Protein AF-A0A966TLN5-F1 (afdb_monomer_lite)

Radius of gyration: 24.32 Å; chains: 1; bounding box: 53×24×74 Å

Structure (mmCIF, N/CA/C/O backbone):
data_AF-A0A966TLN5-F1
#
_entry.id   AF-A0A966TLN5-F1
#
loop_
_atom_site.group_PDB
_atom_site.id
_atom_site.type_symbol
_atom_site.label_atom_id
_atom_site.label_alt_id
_atom_site.label_comp_id
_atom_site.label_asym_id
_atom_site.label_entity_id
_atom_site.label_seq_id
_atom_site.pdbx_PDB_ins_code
_atom_site.Cartn_x
_atom_site.Cartn_y
_atom_site.Cartn_z
_atom_site.occupancy
_atom_site.B_iso_or_equiv
_atom_site.auth_seq_id
_atom_site.auth_comp_id
_atom_site.auth_asym_id
_atom_site.auth_atom_id
_atom_site.pdbx_PDB_model_num
ATOM 1 N N . MET A 1 1 ? -10.024 16.281 -17.168 1.00 44.22 1 MET A N 1
ATOM 2 C CA . MET A 1 1 ? -9.583 14.918 -17.549 1.00 44.22 1 MET A CA 1
ATOM 3 C C . MET A 1 1 ? -8.764 14.186 -16.470 1.00 44.22 1 MET A C 1
ATOM 5 O O . MET A 1 1 ? -8.599 12.984 -16.600 1.00 44.22 1 MET A O 1
ATOM 9 N N . ALA A 1 2 ? -8.292 14.829 -15.387 1.00 50.03 2 ALA A N 1
ATOM 10 C CA . ALA A 1 2 ? -7.524 14.151 -14.321 1.00 50.03 2 ALA A CA 1
ATOM 11 C C . ALA A 1 2 ? -8.372 13.309 -13.334 1.00 50.03 2 ALA A C 1
ATOM 13 O O . ALA A 1 2 ? -7.837 12.480 -12.605 1.00 50.03 2 ALA A O 1
ATOM 14 N N . THR A 1 3 ? -9.693 13.498 -13.313 1.00 54.44 3 THR A N 1
ATOM 15 C CA . THR A 1 3 ? -10.602 12.906 -12.318 1.00 54.44 3 THR A CA 1
ATOM 16 C C . THR A 1 3 ? -10.896 11.421 -12.545 1.00 54.44 3 THR A C 1
ATOM 18 O O . THR A 1 3 ? -11.010 10.681 -11.574 1.00 54.44 3 THR A O 1
ATOM 21 N N . GLN A 1 4 ? -10.961 10.950 -13.796 1.00 59.66 4 GLN A N 1
ATOM 22 C CA . GLN A 1 4 ? -11.342 9.555 -14.077 1.00 59.66 4 GLN A CA 1
ATOM 23 C C . GLN A 1 4 ? -10.265 8.532 -13.698 1.00 59.66 4 GLN A C 1
ATOM 25 O O . GLN A 1 4 ? -10.582 7.481 -13.152 1.00 59.66 4 GLN A O 1
ATOM 30 N N . HIS A 1 5 ? -8.983 8.848 -13.916 1.00 60.31 5 HIS A N 1
ATOM 31 C CA . HIS A 1 5 ? -7.890 7.972 -13.469 1.00 60.31 5 HIS A CA 1
ATOM 32 C C . HIS A 1 5 ? -7.831 7.865 -11.941 1.00 60.31 5 HIS A C 1
ATOM 34 O O . HIS A 1 5 ? -7.452 6.826 -11.409 1.00 60.31 5 HIS A O 1
ATOM 40 N N . SER A 1 6 ? -8.217 8.927 -11.228 1.00 76.94 6 SER A N 1
ATOM 41 C CA . SER A 1 6 ? -8.278 8.900 -9.768 1.00 76.94 6 SER A CA 1
ATOM 42 C C . SER A 1 6 ? -9.395 7.981 -9.269 1.00 76.94 6 SER A C 1
ATOM 44 O O . SER A 1 6 ? -9.172 7.211 -8.341 1.00 76.94 6 SER A O 1
ATOM 46 N N . GLU A 1 7 ? -10.569 8.031 -9.902 1.00 89.44 7 GLU A N 1
ATOM 47 C CA . GLU A 1 7 ? -11.748 7.253 -9.504 1.00 89.44 7 GLU A CA 1
ATOM 48 C C . GLU A 1 7 ? -11.559 5.749 -9.741 1.00 89.44 7 GLU A C 1
ATOM 50 O O . GLU A 1 7 ? -11.749 4.962 -8.815 1.00 89.44 7 GLU A O 1
ATOM 55 N N . LEU A 1 8 ? -11.041 5.352 -10.910 1.00 91.00 8 LEU A N 1
ATOM 56 C CA . LEU A 1 8 ? -10.764 3.943 -11.209 1.00 91.00 8 LEU A CA 1
ATOM 57 C C . LEU A 1 8 ? -9.756 3.325 -10.229 1.00 91.00 8 LEU A C 1
ATOM 59 O O . LEU A 1 8 ? -9.955 2.207 -9.760 1.00 91.00 8 LEU A O 1
ATOM 63 N N . ILE A 1 9 ? -8.698 4.057 -9.863 1.00 92.12 9 ILE A N 1
ATOM 64 C CA . ILE A 1 9 ? -7.714 3.568 -8.887 1.00 92.12 9 ILE A CA 1
ATOM 65 C C . ILE A 1 9 ? -8.364 3.395 -7.513 1.00 92.12 9 ILE A C 1
ATOM 67 O O . ILE A 1 9 ? -8.114 2.399 -6.845 1.00 92.12 9 ILE A O 1
ATOM 71 N N . HIS A 1 10 ? -9.225 4.323 -7.091 1.00 92.88 10 HIS A N 1
ATOM 72 C CA . HIS A 1 10 ? -9.938 4.186 -5.818 1.00 92.88 10 HIS A CA 1
ATOM 73 C C . HIS A 1 10 ? -10.896 2.986 -5.830 1.00 92.88 10 HIS A C 1
ATOM 75 O O . HIS A 1 10 ? -10.944 2.244 -4.850 1.00 92.88 10 HIS A O 1
ATOM 81 N N . ALA A 1 11 ? -11.586 2.736 -6.947 1.00 94.06 11 ALA A N 1
ATOM 82 C CA . ALA A 1 11 ? -12.429 1.555 -7.120 1.00 94.06 11 ALA A CA 1
ATOM 83 C C . ALA A 1 11 ? -11.621 0.245 -7.060 1.00 94.06 11 ALA A C 1
ATOM 85 O O . ALA A 1 11 ? -12.070 -0.731 -6.456 1.00 94.06 11 ALA A O 1
ATOM 86 N N . MET A 1 12 ? -10.410 0.223 -7.629 1.00 93.94 12 MET A N 1
ATOM 87 C CA . MET A 1 12 ? -9.506 -0.928 -7.525 1.00 93.94 12 MET A CA 1
ATOM 88 C C . MET A 1 12 ? -9.075 -1.186 -6.081 1.00 93.94 12 MET A C 1
ATOM 90 O O . MET A 1 12 ? -9.152 -2.325 -5.632 1.00 93.94 12 MET A O 1
ATOM 94 N N . VAL A 1 13 ? -8.680 -0.147 -5.336 1.00 95.31 13 VAL A N 1
ATOM 95 C CA . VAL A 1 13 ? -8.320 -0.301 -3.915 1.00 95.31 13 VAL A CA 1
ATOM 96 C C . VAL A 1 13 ? -9.502 -0.817 -3.101 1.00 95.31 13 VAL A C 1
ATOM 98 O O . VAL A 1 13 ? -9.339 -1.705 -2.268 1.00 95.31 13 VAL A O 1
ATOM 101 N N . LEU A 1 14 ? -10.702 -0.288 -3.352 1.00 94.50 14 LEU A N 1
ATOM 102 C CA . LEU A 1 14 ? -11.905 -0.748 -2.667 1.00 94.50 14 LEU A CA 1
ATOM 103 C C . LEU A 1 14 ? -12.156 -2.240 -2.923 1.00 94.50 14 LEU A C 1
ATOM 105 O O . LEU A 1 14 ? -12.482 -2.970 -1.989 1.00 94.50 14 LEU A O 1
ATOM 109 N N . ARG A 1 15 ? -11.952 -2.699 -4.162 1.00 95.31 15 ARG A N 1
ATOM 110 C CA . ARG A 1 15 ? -12.051 -4.117 -4.514 1.00 95.31 15 ARG A CA 1
ATOM 111 C C . ARG A 1 15 ? -10.978 -4.964 -3.822 1.00 95.31 15 ARG A C 1
ATOM 113 O O . ARG A 1 15 ? -11.341 -5.978 -3.239 1.00 95.31 15 ARG A O 1
ATOM 120 N N . GLU A 1 16 ? -9.709 -4.535 -3.814 1.00 94.81 16 GLU A N 1
ATOM 121 C CA . GLU A 1 16 ? -8.626 -5.228 -3.084 1.00 94.81 16 GLU A CA 1
ATOM 122 C C . GLU A 1 16 ? -9.034 -5.457 -1.616 1.00 94.81 16 GLU A C 1
ATOM 124 O O . GLU A 1 16 ? -8.948 -6.571 -1.100 1.00 94.81 16 GLU A O 1
ATOM 129 N N . MET A 1 17 ? -9.565 -4.420 -0.959 1.00 93.50 17 MET A N 1
ATOM 130 C CA . MET A 1 17 ? -10.019 -4.510 0.431 1.00 93.50 17 MET A CA 1
ATOM 131 C C . MET A 1 17 ? -11.204 -5.467 0.616 1.00 93.50 17 MET A C 1
ATOM 133 O O . MET A 1 17 ? -11.249 -6.184 1.614 1.00 93.50 17 MET A O 1
ATOM 137 N N . GLN A 1 18 ? -12.161 -5.486 -0.317 1.00 93.56 18 GLN A N 1
ATOM 138 C CA . GLN A 1 18 ? -13.315 -6.397 -0.285 1.00 93.56 18 GLN A CA 1
ATOM 139 C C . GLN A 1 18 ? -12.908 -7.861 -0.486 1.00 93.56 18 GLN A C 1
ATOM 141 O O . GLN A 1 18 ? -13.500 -8.750 0.119 1.00 93.56 18 GLN A O 1
ATOM 146 N N . GLU A 1 19 ? -11.877 -8.105 -1.293 1.00 95.69 19 GLU A N 1
ATOM 147 C CA . GLU A 1 19 ? -11.274 -9.425 -1.508 1.00 95.69 19 GLU A CA 1
ATOM 148 C C . GLU A 1 19 ? -10.374 -9.862 -0.333 1.00 95.69 19 GLU A C 1
ATOM 150 O O . GLU A 1 19 ? -9.866 -10.981 -0.321 1.00 95.69 19 GLU A O 1
ATOM 155 N N . GLY A 1 20 ? -10.186 -9.002 0.677 1.00 93.31 20 GLY A N 1
ATOM 156 C CA . GLY A 1 20 ? -9.344 -9.273 1.844 1.00 93.31 20 GLY A CA 1
ATOM 157 C C . GLY A 1 20 ? -7.849 -9.059 1.595 1.00 93.31 20 GLY A C 1
ATOM 158 O O . GLY A 1 20 ? -7.026 -9.437 2.428 1.00 93.31 20 GLY A O 1
ATOM 159 N N . VAL A 1 21 ? -7.481 -8.439 0.472 1.00 94.12 21 VAL A N 1
ATOM 160 C CA . VAL A 1 21 ? -6.096 -8.120 0.124 1.00 94.12 21 VAL A CA 1
ATOM 161 C C . VAL A 1 21 ? -5.734 -6.762 0.716 1.00 94.12 21 VAL A C 1
ATOM 163 O O . VAL A 1 21 ? -6.175 -5.707 0.258 1.00 94.12 21 VAL A O 1
ATOM 166 N N . ILE A 1 22 ? -4.898 -6.779 1.752 1.00 94.19 22 ILE A N 1
ATOM 167 C CA . ILE A 1 22 ? -4.436 -5.575 2.444 1.00 94.19 22 ILE A CA 1
ATOM 168 C C . ILE A 1 22 ? -2.909 -5.580 2.497 1.00 94.19 22 ILE A C 1
ATOM 170 O O . ILE A 1 22 ? -2.281 -6.606 2.738 1.00 94.19 22 ILE A O 1
ATOM 174 N N . ARG A 1 23 ? -2.291 -4.417 2.261 1.00 95.12 23 ARG A N 1
ATOM 175 C CA . ARG A 1 23 ? -0.852 -4.234 2.479 1.00 95.12 23 ARG A CA 1
ATOM 176 C C . ARG A 1 23 ? -0.596 -3.825 3.924 1.00 95.12 23 ARG A C 1
ATOM 178 O O . ARG A 1 23 ? -0.755 -2.651 4.258 1.00 95.12 23 ARG A O 1
ATOM 185 N N . ASP A 1 24 ? -0.132 -4.770 4.735 1.00 95.31 24 ASP A N 1
ATOM 186 C CA . ASP A 1 24 ? 0.060 -4.610 6.185 1.00 95.31 24 ASP A CA 1
ATOM 187 C C . ASP A 1 24 ? 0.843 -3.353 6.579 1.00 95.31 24 ASP A C 1
ATOM 189 O O . ASP A 1 24 ? 0.435 -2.638 7.489 1.00 95.31 24 ASP A O 1
ATOM 193 N N . GLY A 1 25 ? 1.926 -3.023 5.867 1.00 96.12 25 GLY A N 1
ATOM 194 C CA . GLY A 1 25 ? 2.720 -1.823 6.162 1.00 96.12 25 GLY A CA 1
ATOM 195 C C . GLY A 1 25 ? 1.941 -0.514 5.975 1.00 96.12 25 GLY A C 1
ATOM 196 O O . GLY A 1 25 ? 1.975 0.362 6.837 1.00 96.12 25 GLY A O 1
ATOM 197 N N . LEU A 1 26 ? 1.184 -0.396 4.877 1.00 96.00 26 LEU A N 1
ATOM 198 C CA . LEU A 1 26 ? 0.329 0.770 4.618 1.00 96.00 26 LEU A CA 1
ATOM 199 C C . LEU A 1 26 ? -0.872 0.807 5.566 1.00 96.00 26 LEU A C 1
ATOM 201 O O . LEU A 1 26 ? -1.314 1.881 5.970 1.00 96.00 26 LEU A O 1
ATOM 205 N N . TRP A 1 27 ? -1.392 -0.362 5.931 1.00 96.56 27 TRP A N 1
ATOM 206 C CA . TRP A 1 27 ? -2.489 -0.485 6.879 1.00 96.56 27 TRP A CA 1
ATOM 207 C C . TRP A 1 27 ? -2.079 -0.066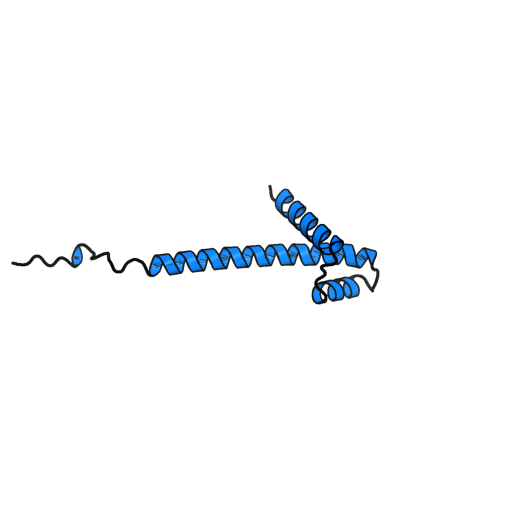 8.292 1.00 96.56 27 TRP A C 1
ATOM 209 O O . TRP A 1 27 ? -2.780 0.718 8.926 1.00 96.56 27 TRP A O 1
ATOM 219 N N . ALA A 1 28 ? -0.910 -0.503 8.758 1.00 97.00 28 ALA A N 1
ATOM 220 C CA . ALA A 1 28 ? -0.345 -0.078 10.033 1.00 97.00 28 ALA A CA 1
ATOM 221 C C . ALA A 1 28 ? -0.115 1.439 10.068 1.00 97.00 28 ALA A C 1
ATOM 223 O O . ALA A 1 28 ? -0.499 2.094 11.035 1.00 97.00 28 ALA A O 1
ATOM 224 N N . GLN A 1 29 ? 0.432 2.017 8.993 1.00 96.69 29 GLN A N 1
ATOM 225 C CA . GLN A 1 29 ? 0.585 3.469 8.874 1.00 96.69 29 GLN A CA 1
ATOM 226 C C . GLN A 1 29 ? -0.767 4.191 8.981 1.00 96.69 29 GLN A C 1
ATOM 228 O O . GLN A 1 29 ? -0.891 5.159 9.733 1.00 96.69 29 GLN A O 1
ATOM 233 N N . ALA A 1 30 ? -1.789 3.695 8.279 1.00 97.12 30 ALA A N 1
ATOM 234 C CA . ALA A 1 30 ? -3.131 4.262 8.331 1.00 97.12 30 ALA A CA 1
ATOM 235 C C . ALA A 1 30 ? -3.763 4.158 9.728 1.00 97.12 30 ALA A C 1
ATOM 237 O O . ALA A 1 30 ? -4.408 5.104 10.172 1.00 97.12 30 ALA A O 1
ATOM 238 N N . LEU A 1 31 ? -3.555 3.048 10.442 1.00 97.44 31 LEU A N 1
ATOM 239 C CA . LEU A 1 31 ? -4.025 2.870 11.819 1.00 97.44 31 LEU A CA 1
ATOM 240 C C . LEU A 1 31 ? -3.361 3.849 12.790 1.00 97.44 31 LEU A C 1
ATOM 242 O O . LEU A 1 31 ? -4.050 4.424 13.631 1.00 97.44 31 LEU A O 1
ATOM 246 N N . VAL A 1 32 ? -2.049 4.066 12.669 1.00 97.44 32 VAL A N 1
ATOM 247 C CA . VAL A 1 32 ? -1.319 5.032 13.505 1.00 97.44 32 VAL A CA 1
ATOM 248 C C . VAL A 1 32 ? -1.830 6.454 13.257 1.00 97.44 32 VAL A C 1
ATOM 250 O O . VAL A 1 32 ? -2.150 7.161 14.210 1.00 97.44 32 VAL A O 1
ATOM 253 N N . GLU A 1 33 ? -1.989 6.853 11.991 1.00 96.44 33 GLU A N 1
ATOM 254 C CA . GLU A 1 33 ? -2.526 8.171 11.603 1.00 96.44 33 GLU A CA 1
ATOM 255 C C . GLU A 1 33 ? -3.993 8.353 12.041 1.00 96.44 33 GLU A C 1
ATOM 257 O O . GLU A 1 33 ? -4.432 9.453 12.384 1.00 96.44 33 GLU A O 1
ATOM 262 N N . ALA A 1 34 ? -4.752 7.259 12.087 1.00 96.69 34 ALA A N 1
ATOM 263 C CA . ALA A 1 34 ? -6.130 7.233 12.554 1.00 96.69 34 ALA A CA 1
ATOM 264 C C . ALA A 1 34 ? -6.280 7.089 14.073 1.00 96.69 34 ALA A C 1
ATOM 266 O O . ALA A 1 34 ? -7.410 6.974 14.546 1.00 96.69 34 ALA A O 1
ATOM 267 N N . THR A 1 35 ? -5.193 7.059 14.852 1.00 96.06 35 THR A N 1
ATOM 268 C CA . THR A 1 35 ? -5.245 6.787 16.302 1.00 96.06 35 THR A CA 1
ATOM 269 C C . THR A 1 35 ? -6.038 5.512 16.634 1.00 96.06 35 THR A C 1
ATOM 271 O O . THR A 1 35 ? -6.812 5.478 17.584 1.00 96.06 35 THR A O 1
ATOM 274 N N . TYR A 1 36 ? -5.861 4.465 15.821 1.00 92.44 36 TYR A N 1
ATOM 275 C CA . TYR A 1 36 ? -6.566 3.177 15.890 1.00 92.44 36 TYR A CA 1
ATOM 276 C C . TYR A 1 36 ? -8.087 3.215 15.643 1.00 92.44 36 TYR A C 1
ATOM 278 O O . TYR A 1 36 ? -8.756 2.191 15.798 1.00 92.44 36 TYR A O 1
ATOM 286 N N . ASP A 1 37 ? -8.641 4.337 15.178 1.00 96.94 37 ASP A N 1
ATOM 287 C CA . ASP A 1 37 ? -10.004 4.382 14.645 1.00 96.94 37 ASP A CA 1
ATOM 288 C C . ASP A 1 37 ? -10.056 3.655 13.292 1.00 96.94 37 ASP A C 1
ATOM 290 O O . ASP A 1 37 ? -9.455 4.083 12.305 1.00 96.94 37 ASP A O 1
ATOM 294 N N . LYS A 1 38 ? -10.788 2.538 13.235 1.00 92.75 38 LYS A N 1
ATOM 295 C CA . LYS A 1 38 ? -10.856 1.679 12.045 1.00 92.75 38 LYS A CA 1
ATOM 296 C C . LYS A 1 38 ? -11.545 2.343 10.856 1.00 92.75 38 LYS A C 1
ATOM 298 O O . LYS A 1 38 ? -11.135 2.092 9.726 1.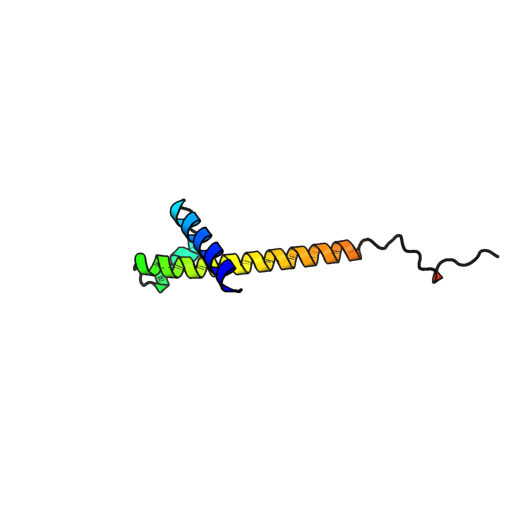00 92.75 38 LYS A O 1
ATOM 303 N N . GLU A 1 39 ? -12.576 3.155 11.073 1.00 94.81 39 GLU A N 1
ATOM 304 C CA . GLU A 1 39 ? -13.303 3.799 9.971 1.00 94.81 39 GLU A CA 1
ATOM 305 C C . GLU A 1 39 ? -12.450 4.906 9.353 1.00 94.81 39 GLU A C 1
ATOM 307 O O . GLU A 1 39 ? -12.280 4.979 8.132 1.00 94.81 39 GLU A O 1
ATOM 312 N N . LYS A 1 40 ? -11.792 5.695 10.204 1.00 96.31 40 LYS A N 1
ATOM 313 C CA . LYS A 1 40 ? -10.833 6.705 9.756 1.00 96.31 40 LYS A CA 1
ATOM 314 C C . LYS A 1 40 ? -9.603 6.073 9.090 1.00 96.31 40 LYS A C 1
ATOM 316 O O . LYS A 1 40 ? -9.146 6.566 8.057 1.00 96.31 40 LYS A O 1
ATOM 321 N N . ALA A 1 41 ? -9.110 4.950 9.618 1.00 96.38 41 ALA A N 1
ATOM 322 C CA . ALA A 1 41 ? -7.991 4.208 9.037 1.00 96.38 41 ALA A CA 1
ATOM 323 C C . ALA A 1 41 ? -8.310 3.687 7.633 1.00 96.38 41 ALA A C 1
ATOM 325 O O . ALA A 1 41 ? -7.457 3.777 6.756 1.00 96.38 41 ALA A O 1
ATOM 326 N N . LYS A 1 42 ? -9.535 3.207 7.373 1.00 95.00 42 LYS A N 1
ATOM 327 C CA . LYS A 1 42 ? -9.956 2.798 6.019 1.00 95.00 42 LYS A CA 1
ATOM 328 C C . LYS A 1 42 ? -9.840 3.950 5.023 1.00 95.00 42 LYS A C 1
ATOM 330 O O . LYS A 1 42 ? -9.248 3.772 3.962 1.00 95.00 42 LYS A O 1
ATOM 335 N N . ALA A 1 43 ? -10.351 5.131 5.372 1.00 94.88 43 ALA A N 1
ATOM 336 C CA . ALA A 1 43 ? -10.282 6.301 4.496 1.00 94.88 43 ALA A CA 1
ATOM 337 C C . ALA A 1 43 ? -8.826 6.712 4.200 1.00 94.88 43 ALA A C 1
ATOM 339 O O . ALA A 1 43 ? -8.463 6.964 3.048 1.00 94.88 43 ALA A O 1
ATOM 340 N N . ILE A 1 44 ? -7.974 6.723 5.230 1.00 95.75 44 ILE A N 1
ATOM 341 C CA . ILE A 1 44 ? -6.544 7.035 5.094 1.00 95.75 44 ILE A CA 1
ATOM 342 C C . ILE A 1 44 ? -5.829 5.972 4.251 1.00 95.75 44 ILE A C 1
ATOM 344 O O . ILE A 1 44 ? -5.074 6.315 3.341 1.00 95.75 44 ILE A O 1
ATOM 348 N N . TYR A 1 45 ? -6.101 4.690 4.495 1.00 96.88 45 TYR A N 1
ATOM 349 C CA . TYR A 1 45 ? -5.518 3.579 3.750 1.00 96.88 45 TYR A CA 1
ATOM 350 C C . TYR A 1 45 ? -5.854 3.650 2.261 1.00 96.88 45 TYR A C 1
ATOM 352 O O . TYR A 1 45 ? -4.950 3.521 1.437 1.00 96.88 45 TYR A O 1
ATOM 360 N N . ILE A 1 46 ? -7.116 3.922 1.904 1.00 95.00 46 ILE A N 1
ATOM 361 C CA . ILE A 1 46 ? -7.534 4.057 0.500 1.00 95.00 46 ILE A CA 1
ATOM 362 C C . ILE A 1 46 ? -6.708 5.140 -0.202 1.00 95.00 46 ILE A C 1
ATOM 364 O O . ILE A 1 46 ? -6.171 4.907 -1.286 1.00 95.00 46 ILE A O 1
ATOM 368 N N . ARG A 1 47 ? -6.530 6.298 0.446 1.00 93.75 47 ARG A N 1
ATOM 369 C CA . ARG A 1 47 ? -5.714 7.405 -0.073 1.00 93.75 47 ARG A CA 1
ATOM 370 C C . ARG A 1 47 ? -4.248 7.001 -0.258 1.00 93.75 47 ARG A C 1
ATOM 372 O O . ARG A 1 47 ? -3.680 7.238 -1.325 1.00 93.75 47 ARG A O 1
ATOM 379 N N . LEU A 1 48 ? -3.637 6.392 0.760 1.00 95.50 48 LEU A N 1
ATOM 380 C CA . LEU A 1 48 ? -2.234 5.963 0.724 1.00 95.50 48 LEU A CA 1
ATOM 381 C C . LEU A 1 48 ? -1.993 4.899 -0.352 1.00 95.50 48 LEU A C 1
ATOM 383 O O . LEU A 1 48 ? -1.038 4.988 -1.127 1.00 95.50 48 LEU A O 1
ATOM 387 N N . ARG A 1 49 ? -2.880 3.907 -0.439 1.00 95.94 49 ARG A N 1
ATOM 388 C CA . ARG A 1 49 ? -2.781 2.824 -1.415 1.00 95.94 49 ARG A CA 1
ATOM 389 C C . ARG A 1 49 ? -2.983 3.333 -2.839 1.00 95.94 49 ARG A C 1
ATOM 391 O O . ARG A 1 49 ? -2.211 2.952 -3.717 1.00 95.94 49 ARG A O 1
ATOM 398 N N . ALA A 1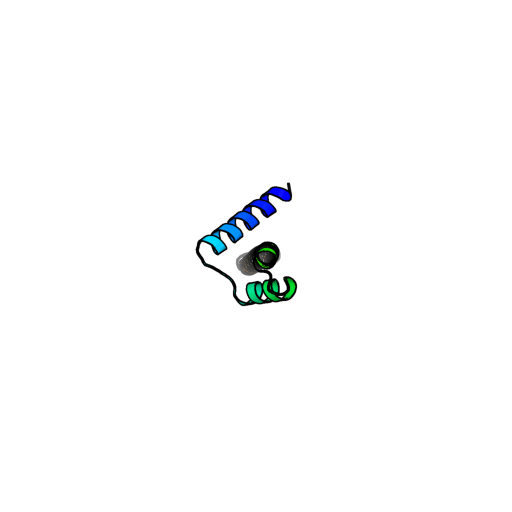 50 ? -3.938 4.234 -3.061 1.00 93.88 50 ALA A N 1
ATOM 399 C CA . ALA A 1 50 ? -4.148 4.853 -4.365 1.00 93.88 50 ALA A CA 1
ATOM 400 C C . ALA A 1 50 ? -2.917 5.646 -4.831 1.00 93.88 50 ALA A C 1
ATOM 402 O O . ALA A 1 50 ? -2.493 5.504 -5.978 1.00 93.88 50 ALA A O 1
ATOM 403 N N . ALA A 1 51 ? -2.299 6.429 -3.940 1.00 92.19 51 ALA A N 1
ATOM 404 C CA . ALA A 1 51 ? -1.058 7.141 -4.246 1.00 92.19 51 ALA A CA 1
ATOM 405 C C . ALA A 1 51 ? 0.079 6.167 -4.603 1.00 92.19 51 ALA A C 1
ATOM 407 O O . ALA A 1 51 ? 0.763 6.348 -5.611 1.00 92.19 51 ALA A O 1
ATOM 408 N N . ASN A 1 52 ? 0.228 5.084 -3.836 1.00 94.44 52 ASN A N 1
ATOM 409 C CA . ASN A 1 52 ? 1.227 4.054 -4.103 1.00 94.44 52 ASN A CA 1
ATOM 410 C C . ASN A 1 52 ? 1.010 3.364 -5.467 1.00 94.44 52 ASN A C 1
ATOM 412 O O . ASN A 1 52 ? 1.959 3.221 -6.232 1.00 94.44 52 ASN A O 1
ATOM 416 N N . MET A 1 53 ? -0.233 3.021 -5.826 1.00 91.94 53 MET A N 1
ATOM 417 C CA . MET A 1 53 ? -0.559 2.457 -7.146 1.00 91.94 53 MET A CA 1
ATOM 418 C C . MET A 1 53 ? -0.242 3.423 -8.294 1.00 91.94 53 MET A C 1
ATOM 420 O O . MET A 1 53 ? 0.263 3.007 -9.341 1.00 91.94 53 MET A O 1
ATOM 424 N N . GLN A 1 54 ? -0.510 4.718 -8.108 1.00 90.81 54 GLN A N 1
ATOM 425 C CA . GLN A 1 54 ? -0.165 5.739 -9.099 1.00 90.81 54 GLN A CA 1
ATOM 426 C C . GLN A 1 54 ? 1.349 5.846 -9.299 1.00 90.81 54 GLN A C 1
ATOM 428 O O . GLN A 1 54 ? 1.813 5.936 -10.437 1.00 90.81 54 GLN A O 1
ATOM 433 N N . GLU A 1 55 ? 2.130 5.832 -8.220 1.00 91.38 55 GLU A N 1
ATOM 434 C CA . GLU A 1 55 ? 3.591 5.847 -8.304 1.00 91.38 55 GLU A CA 1
ATOM 435 C C . GLU A 1 55 ? 4.155 4.592 -8.967 1.00 91.38 55 GLU A C 1
ATOM 437 O O . GLU A 1 55 ? 5.028 4.700 -9.830 1.00 91.38 55 GLU A O 1
ATOM 442 N N . ASP A 1 56 ? 3.646 3.417 -8.604 1.00 90.50 56 ASP A N 1
ATOM 443 C CA . ASP A 1 56 ? 4.070 2.144 -9.189 1.00 90.50 56 ASP A CA 1
ATOM 444 C C . ASP A 1 56 ? 3.809 2.131 -10.704 1.00 90.50 56 ASP A C 1
ATOM 446 O O . ASP A 1 56 ? 4.695 1.784 -11.489 1.00 90.50 56 ASP A O 1
ATOM 450 N N . THR A 1 57 ? 2.642 2.621 -11.136 1.00 88.62 57 THR A N 1
ATOM 451 C CA . THR A 1 57 ? 2.289 2.748 -12.561 1.00 88.62 57 THR A CA 1
ATOM 452 C C . THR A 1 57 ? 3.247 3.688 -13.298 1.00 88.62 57 THR A C 1
ATOM 454 O O . THR A 1 57 ? 3.739 3.358 -14.379 1.00 88.62 57 THR A O 1
ATOM 457 N N . LYS A 1 58 ? 3.579 4.841 -12.699 1.00 89.31 58 LYS A N 1
ATOM 458 C CA . LYS A 1 58 ? 4.553 5.787 -13.270 1.00 89.31 58 LYS A CA 1
ATOM 459 C C . LYS A 1 58 ? 5.936 5.150 -13.411 1.00 89.31 58 LYS A C 1
ATOM 461 O O . LYS A 1 58 ? 6.556 5.274 -14.465 1.00 89.31 58 LYS A O 1
ATOM 466 N N . LYS A 1 59 ? 6.415 4.445 -12.381 1.00 92.50 59 LYS A N 1
ATOM 467 C CA . LYS A 1 59 ? 7.721 3.762 -12.400 1.00 92.50 59 LYS A CA 1
ATOM 468 C C . LYS A 1 59 ? 7.779 2.690 -13.487 1.00 92.50 59 LYS A C 1
ATOM 470 O O . LYS A 1 59 ? 8.784 2.595 -14.189 1.00 92.50 59 LYS A O 1
ATOM 475 N N . LEU A 1 60 ? 6.707 1.913 -13.652 1.00 92.06 60 LEU A N 1
ATOM 476 C CA . LEU A 1 60 ? 6.607 0.905 -14.709 1.00 92.06 60 LEU A CA 1
ATOM 477 C C . LEU A 1 60 ? 6.670 1.536 -16.100 1.00 92.06 60 LEU A C 1
ATOM 479 O O . LEU A 1 60 ? 7.454 1.075 -16.929 1.00 92.06 60 LEU A O 1
ATOM 483 N N . LEU A 1 61 ? 5.923 2.618 -16.332 1.00 91.31 61 LEU A N 1
ATOM 484 C CA . LEU A 1 61 ? 5.938 3.330 -17.609 1.00 91.31 61 LEU A CA 1
ATOM 485 C C . LEU A 1 61 ? 7.336 3.875 -17.936 1.00 91.31 61 LEU A C 1
ATOM 487 O O . LEU A 1 61 ? 7.846 3.665 -19.034 1.00 91.31 61 LEU A O 1
ATOM 491 N N . VAL A 1 62 ? 7.994 4.517 -16.966 1.00 93.06 62 VAL A N 1
ATOM 492 C CA . VAL A 1 62 ? 9.365 5.027 -17.134 1.00 93.06 62 VAL A CA 1
ATOM 493 C C . VAL A 1 62 ? 10.336 3.893 -17.463 1.00 93.06 62 VAL A C 1
ATOM 495 O O . VAL A 1 62 ? 11.133 4.015 -18.392 1.00 93.06 62 VAL A O 1
ATOM 498 N N . LYS A 1 63 ? 10.249 2.766 -16.748 1.00 93.12 63 LYS A N 1
ATOM 499 C CA . LYS A 1 63 ? 11.099 1.596 -16.996 1.00 93.12 63 LYS A CA 1
ATOM 500 C C . LYS A 1 63 ? 10.887 1.027 -18.401 1.00 93.12 63 LYS A C 1
ATOM 502 O O . LYS A 1 63 ? 11.866 0.685 -19.060 1.00 93.12 63 LYS A O 1
ATOM 507 N N . GLN A 1 64 ? 9.643 0.955 -18.874 1.00 91.62 64 GLN A N 1
ATOM 508 C CA . GLN A 1 64 ? 9.324 0.505 -20.233 1.00 91.62 64 GLN A CA 1
ATOM 509 C C . GLN A 1 64 ? 9.907 1.443 -21.295 1.00 91.62 64 GLN A C 1
ATOM 511 O O . GLN A 1 64 ? 10.522 0.969 -22.248 1.00 91.62 64 GLN A O 1
ATOM 516 N N . ILE A 1 65 ? 9.794 2.762 -21.104 1.00 91.44 65 ILE A N 1
ATOM 517 C CA . ILE A 1 65 ? 10.388 3.758 -22.010 1.00 91.44 65 ILE A CA 1
ATOM 518 C C . ILE A 1 65 ? 11.913 3.596 -22.058 1.00 91.44 65 ILE A C 1
ATOM 520 O O . ILE A 1 65 ? 12.491 3.509 -23.138 1.00 91.44 65 ILE A O 1
ATOM 524 N N . GLN A 1 66 ? 12.573 3.491 -20.901 1.00 91.69 66 GLN A N 1
ATOM 525 C CA . GLN A 1 66 ? 14.025 3.288 -20.827 1.00 91.69 66 GLN A CA 1
ATOM 526 C C . GLN A 1 66 ? 14.472 1.991 -21.515 1.00 91.69 66 GLN A C 1
ATOM 528 O O . GLN A 1 66 ? 15.483 1.976 -22.215 1.00 91.69 66 GLN A O 1
ATOM 533 N N . GLN A 1 67 ? 13.721 0.901 -21.338 1.00 91.25 67 GLN A N 1
ATOM 534 C CA . GLN A 1 67 ? 13.995 -0.372 -22.007 1.00 91.25 67 GLN A CA 1
ATOM 535 C C . GLN A 1 67 ? 13.849 -0.260 -23.527 1.00 91.25 67 GLN A C 1
ATOM 537 O O . GLN A 1 67 ? 14.716 -0.751 -24.252 1.00 91.25 67 GLN A O 1
ATOM 542 N N . ALA A 1 68 ? 12.799 0.412 -24.004 1.00 88.69 68 ALA A N 1
ATOM 543 C CA . ALA A 1 68 ? 12.580 0.645 -25.426 1.00 88.69 68 ALA A CA 1
ATOM 544 C C . ALA A 1 68 ? 13.726 1.465 -26.045 1.00 88.69 68 ALA A C 1
ATOM 546 O O . ALA A 1 68 ? 14.304 1.031 -27.039 1.00 88.69 68 ALA A O 1
ATOM 547 N N . LEU A 1 69 ? 14.133 2.571 -25.410 1.00 87.00 69 LEU A N 1
ATOM 548 C CA . LEU A 1 69 ? 15.254 3.405 -25.867 1.00 87.00 69 LEU A CA 1
ATOM 549 C C . LEU A 1 69 ? 16.568 2.616 -25.944 1.00 87.00 69 LEU A C 1
ATOM 551 O O . LEU A 1 69 ? 17.239 2.625 -26.972 1.00 87.00 69 LEU A O 1
ATOM 555 N N . LYS A 1 70 ? 16.897 1.851 -24.898 1.00 85.31 70 LYS A N 1
ATOM 556 C CA . LYS A 1 70 ? 18.100 1.007 -24.887 1.00 85.31 70 LYS A CA 1
ATOM 557 C C . LYS A 1 70 ? 18.069 -0.058 -25.989 1.00 85.31 70 LYS A C 1
ATOM 559 O O . LYS A 1 70 ? 19.103 -0.391 -26.560 1.00 85.31 70 LYS A O 1
ATOM 564 N N . SER A 1 71 ? 16.894 -0.613 -26.289 1.00 73.94 71 SER A N 1
ATOM 565 C CA . SER A 1 71 ? 16.740 -1.580 -27.381 1.00 73.94 71 SER A CA 1
ATOM 566 C C . SER A 1 71 ? 16.885 -0.948 -28.771 1.00 73.94 71 SER A C 1
ATOM 568 O O . SER A 1 71 ? 17.339 -1.627 -29.692 1.00 73.94 71 SER A O 1
ATOM 570 N N . ASP A 1 72 ? 16.549 0.338 -28.911 1.00 68.56 72 ASP A N 1
ATOM 571 C CA . ASP A 1 72 ? 16.694 1.100 -30.154 1.00 68.56 72 ASP A CA 1
ATOM 572 C C . ASP A 1 72 ? 18.164 1.490 -30.409 1.00 68.56 72 ASP A C 1
ATOM 574 O O . ASP A 1 72 ? 18.670 1.340 -31.522 1.00 68.56 72 ASP A O 1
ATOM 578 N N . GLU A 1 73 ? 18.909 1.862 -29.359 1.00 63.81 73 GLU A N 1
ATOM 579 C CA . GLU A 1 73 ? 20.354 2.147 -29.440 1.00 63.81 73 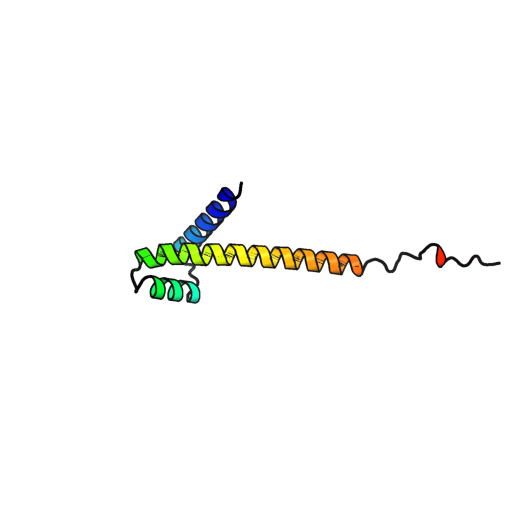GLU A CA 1
ATOM 580 C C . GLU A 1 73 ? 21.185 0.935 -29.900 1.00 63.81 73 GLU A C 1
ATOM 582 O O . GLU A 1 73 ? 22.146 1.075 -30.657 1.00 63.81 73 GLU A O 1
ATOM 587 N N . VAL A 1 74 ? 20.814 -0.280 -29.484 1.00 60.34 74 VAL A N 1
ATOM 588 C CA . VAL A 1 74 ? 21.570 -1.507 -29.799 1.00 60.34 74 VAL A CA 1
ATOM 589 C C . VAL A 1 74 ? 21.381 -1.959 -31.260 1.00 60.34 74 VAL A C 1
ATOM 591 O O . VAL A 1 74 ? 22.211 -2.705 -31.785 1.00 60.34 74 VAL A O 1
ATOM 594 N N . LYS A 1 75 ? 20.332 -1.495 -31.954 1.00 57.88 75 LYS A N 1
ATOM 595 C CA . LYS A 1 75 ? 19.913 -2.008 -33.272 1.00 57.88 75 LYS A CA 1
ATOM 596 C C . LYS A 1 75 ? 20.544 -1.344 -34.501 1.00 57.88 75 LYS A C 1
ATOM 598 O O . LYS A 1 75 ? 20.149 -1.669 -35.616 1.00 57.88 75 LYS A O 1
ATOM 603 N N . ARG A 1 76 ? 21.556 -0.482 -34.375 1.00 58.91 76 ARG A N 1
ATOM 604 C CA . ARG A 1 76 ? 22.224 0.114 -35.554 1.00 58.91 76 ARG A CA 1
ATOM 605 C C . ARG A 1 76 ? 23.675 -0.336 -35.717 1.00 58.91 76 ARG A C 1
ATOM 607 O O . ARG A 1 7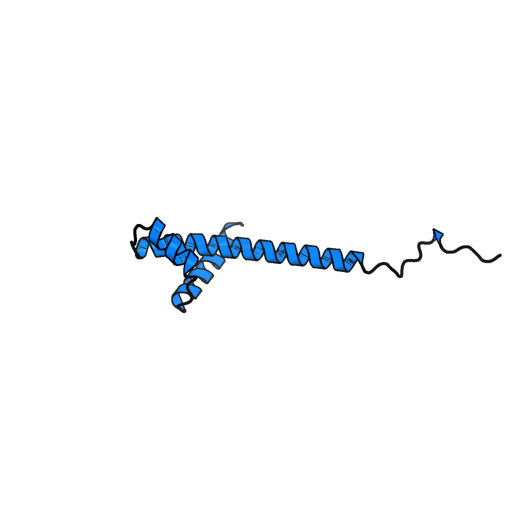6 ? 24.581 0.486 -35.718 1.00 58.91 76 ARG A O 1
ATOM 614 N N . LYS A 1 77 ? 23.899 -1.645 -35.880 1.00 58.69 77 LYS A N 1
ATOM 615 C CA . LYS A 1 77 ? 25.189 -2.182 -36.372 1.00 58.69 77 LYS A CA 1
ATOM 616 C C . LYS A 1 77 ? 25.224 -2.369 -37.892 1.00 58.69 77 LYS A C 1
ATOM 618 O O . LYS A 1 77 ? 26.307 -2.424 -38.462 1.00 58.69 77 LYS A O 1
ATOM 623 N N . ASP A 1 78 ? 24.059 -2.371 -38.538 1.00 62.25 78 ASP A N 1
ATOM 624 C CA . ASP A 1 78 ? 23.930 -2.649 -39.976 1.00 62.25 78 ASP A CA 1
ATOM 625 C C . ASP A 1 78 ? 23.936 -1.379 -40.844 1.00 62.25 78 ASP A C 1
ATOM 627 O O . ASP A 1 78 ? 23.956 -1.448 -42.072 1.00 62.25 78 ASP A O 1
ATOM 631 N N . PHE A 1 79 ? 23.962 -0.193 -40.227 1.00 61.44 79 PHE A N 1
ATOM 632 C CA . PHE A 1 79 ? 24.125 1.062 -40.955 1.00 61.44 79 PHE A CA 1
ATOM 633 C C . PHE A 1 79 ? 25.612 1.327 -41.205 1.00 61.44 79 PHE A C 1
ATOM 635 O O . PHE A 1 79 ? 26.274 2.036 -40.447 1.00 61.44 79 PHE A O 1
ATOM 642 N N . ILE A 1 80 ? 26.137 0.793 -42.310 1.00 64.19 80 ILE A N 1
ATOM 643 C CA . ILE A 1 80 ? 27.329 1.370 -42.939 1.00 64.19 80 ILE A CA 1
ATOM 644 C C . ILE A 1 80 ? 26.921 2.778 -43.385 1.00 64.19 80 ILE A C 1
ATOM 646 O O . ILE A 1 80 ? 26.194 2.945 -44.364 1.00 64.19 80 ILE A O 1
ATOM 650 N N . SER A 1 81 ? 27.341 3.804 -42.638 1.00 64.94 81 SER A N 1
ATOM 651 C CA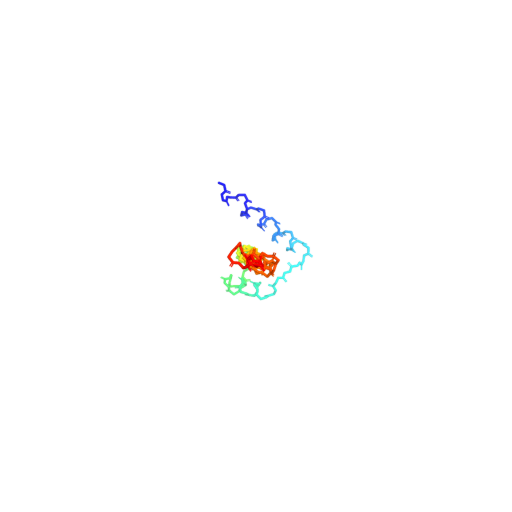 . SER A 1 81 ? 27.230 5.192 -43.094 1.00 64.94 81 SER A CA 1
ATOM 652 C C . SER A 1 81 ? 27.867 5.296 -44.480 1.00 64.94 81 SER A C 1
ATOM 654 O O . SER A 1 81 ? 28.929 4.716 -44.706 1.00 64.94 81 SER A O 1
ATOM 656 N N . ALA A 1 82 ? 27.254 6.043 -45.403 1.00 62.25 82 ALA A N 1
ATOM 657 C CA . ALA A 1 82 ? 27.737 6.201 -46.781 1.00 62.25 82 ALA A CA 1
ATOM 658 C C . ALA A 1 82 ? 29.213 6.657 -46.864 1.00 62.25 82 ALA A C 1
ATOM 660 O O . ALA A 1 82 ? 29.883 6.425 -47.866 1.00 62.25 82 ALA A O 1
ATOM 661 N N . SER A 1 83 ? 29.743 7.238 -45.784 1.00 62.56 83 SER A N 1
ATOM 662 C CA . SER A 1 83 ? 31.156 7.581 -45.595 1.00 62.56 83 SER A CA 1
ATOM 663 C C . SER A 1 83 ? 32.118 6.380 -45.487 1.00 62.56 83 SER A C 1
ATOM 665 O O . SER A 1 83 ? 33.324 6.565 -45.624 1.00 62.56 83 SER A O 1
ATOM 667 N N . GLY A 1 84 ? 31.621 5.165 -45.233 1.00 60.81 84 GLY A N 1
ATOM 668 C CA . GLY A 1 84 ? 32.403 3.927 -45.104 1.00 60.81 84 GLY A CA 1
ATOM 669 C C . GLY A 1 84 ? 32.586 3.145 -46.409 1.00 60.81 84 GLY A C 1
ATOM 670 O O . GLY A 1 84 ? 33.443 2.265 -46.481 1.00 60.81 84 GLY A O 1
ATOM 671 N N . LEU A 1 85 ? 31.838 3.482 -47.463 1.00 66.50 85 LEU A N 1
ATOM 672 C CA . LEU A 1 85 ? 32.004 2.901 -48.796 1.00 66.50 85 LEU A CA 1
ATOM 673 C C . LEU A 1 85 ? 33.201 3.566 -49.496 1.00 66.50 85 LEU A C 1
ATOM 675 O O . LEU A 1 85 ? 33.042 4.391 -50.396 1.00 66.50 85 LEU A O 1
ATOM 679 N N . LYS A 1 86 ? 34.431 3.228 -49.086 1.00 65.75 86 LYS A N 1
ATOM 680 C CA . LYS A 1 86 ? 35.612 3.517 -49.913 1.00 65.75 86 LYS A CA 1
ATOM 681 C C . LYS A 1 86 ? 35.449 2.760 -51.233 1.00 65.75 86 LYS A C 1
ATOM 683 O O . LYS A 1 86 ? 35.524 1.536 -51.259 1.00 65.75 86 LYS A O 1
ATOM 688 N N . LYS A 1 87 ? 35.202 3.504 -52.316 1.00 63.41 87 LYS A N 1
ATOM 689 C CA . LYS A 1 87 ? 35.162 2.994 -53.694 1.00 63.41 87 LYS A CA 1
ATOM 690 C C . LYS A 1 87 ? 36.460 2.219 -53.976 1.00 63.41 87 LYS A C 1
ATOM 692 O O . LYS A 1 87 ? 37.525 2.833 -53.862 1.00 63.41 87 LYS A O 1
ATOM 697 N N . PRO A 1 88 ? 36.408 0.923 -54.331 1.00 69.62 88 PRO A N 1
ATOM 698 C CA . PRO A 1 88 ? 37.586 0.251 -54.858 1.00 69.62 88 PRO A CA 1
ATOM 699 C C . PRO A 1 88 ? 37.942 0.902 -56.202 1.00 69.62 88 PRO A C 1
ATOM 701 O O . PRO A 1 88 ? 37.059 1.151 -57.026 1.00 69.62 88 PRO A O 1
ATOM 704 N N . ARG A 1 89 ? 39.217 1.270 -56.349 1.00 59.16 89 ARG A N 1
ATOM 705 C CA . ARG A 1 89 ? 39.814 1.803 -57.578 1.00 59.16 89 ARG A CA 1
ATOM 706 C C . ARG A 1 89 ? 40.282 0.657 -58.457 1.00 59.16 89 ARG A C 1
ATOM 708 O O . ARG A 1 89 ? 40.785 -0.324 -57.868 1.00 59.16 89 ARG A O 1
#

Sequence (89 aa):
MATQHSELIHAMVLREMQEGVIRDGLWAQALVEATYDKEKAKAIYIRLRAANMQEDTKKLLVKQIQQALKSDEVKRKDFISASGLKKPR

Foldseek 3Di:
DVVPLLVVLLVVVVVCVVVVNADVVLLVVLCVVVVNPPVSSVVSSSVVSSVVVVVVVVVVVVVVVVVVVVVVVVPPPPDPDPVNPPDDD

Secondary structure (DSSP, 8-state):
--HHHHHHHHHHHHHHHHTT---HHHHHHHHHHTTT-HHHHHHHHHHHHHHHHHHHHHHHHHHHHHHHHHHHHTT-SS---GGG-----

pLDDT: mean 84.8, std 14.83, range [44.22, 97.44]